Protein AF-A0A8J5I2C9-F1 (afdb_monomer_lite)

InterPro domains:
  IPR002937 Amine oxidase [PF01593] (29-92)
  IPR036188 FAD/NAD(P)-binding domain superfamily [G3DSA:3.50.50.60] (2-131)
  IPR036188 FAD/NAD(P)-binding domain superfamily [SSF51905] (20-113)
  IPR050281 Flavin monoamine oxidase and related enzymes [PTHR10742] (21-97)

Foldseek 3Di:
DDDDDDDDPDDDDDPPPDQAEEEFEAQAPVSVVVLVVVLVVQVVVVVVVVVPDDDDDDDRRHHYHYDHPDPDHHHQFDWDCVVVHTDTPGDPDDWDADPVGHTDDVVVVVVCVVPDDPDDDDPDPPPDDDDDPDDDDDDDDDDDDD

Radius of gyration: 29.24 Å; chains: 1; bounding box: 63×78×99 Å

Sequence (146 aa):
MKSTNTSFYQKTEARQSRSLSAIVIGGGFAGIAAAHALKNAAFQCVKWLGKFVSHGSLFFIPQVVLLESRDRIGGRVHTNYSFGFPVDMGAAYYALFDGDGHQVPQDLVEKVGKVEFEGLGELRSKDEEDEGLGELRSKDEEDEGI

Structure (mmCIF, N/CA/C/O backbone):
data_AF-A0A8J5I2C9-F1
#
_entry.id   AF-A0A8J5I2C9-F1
#
loop_
_atom_site.group_PDB
_atom_site.id
_atom_site.type_symbol
_atom_site.label_atom_id
_atom_site.label_alt_id
_atom_site.label_comp_id
_atom_site.label_asym_id
_atom_site.label_entity_id
_atom_site.label_seq_id
_atom_site.pdbx_PDB_ins_code
_atom_site.Cartn_x
_atom_site.Cartn_y
_atom_site.Cartn_z
_atom_site.occupancy
_atom_site.B_iso_or_equiv
_atom_site.auth_seq_id
_atom_site.auth_comp_id
_atom_site.auth_asym_id
_atom_site.auth_atom_id
_atom_site.pdbx_PDB_model_num
ATOM 1 N N . MET A 1 1 ? -11.900 46.654 44.404 1.00 38.41 1 MET A N 1
ATOM 2 C CA . MET A 1 1 ? -12.025 45.975 43.096 1.00 38.41 1 MET A CA 1
ATOM 3 C C . MET A 1 1 ? -11.205 44.695 43.138 1.00 38.41 1 MET A C 1
ATOM 5 O O . MET A 1 1 ? -9.993 44.776 43.260 1.00 38.41 1 MET A O 1
ATOM 9 N N . LYS A 1 2 ? -11.855 43.526 43.138 1.00 37.31 2 LYS A N 1
ATOM 10 C CA . LYS A 1 2 ? -11.198 42.222 42.972 1.00 37.31 2 LYS A CA 1
ATOM 11 C C . LYS A 1 2 ? -11.651 41.695 41.610 1.00 37.31 2 LYS A C 1
ATOM 13 O O . LYS A 1 2 ? -12.844 41.489 41.422 1.00 37.31 2 LYS A O 1
ATOM 18 N N . SER A 1 3 ? -10.720 41.620 40.662 1.00 36.97 3 SER A N 1
ATOM 19 C CA . SER A 1 3 ? -10.973 41.155 39.295 1.00 36.97 3 SER A CA 1
ATOM 20 C C . SER A 1 3 ? -11.209 39.645 39.290 1.00 36.97 3 SER A C 1
ATOM 22 O O . SER A 1 3 ? -10.509 38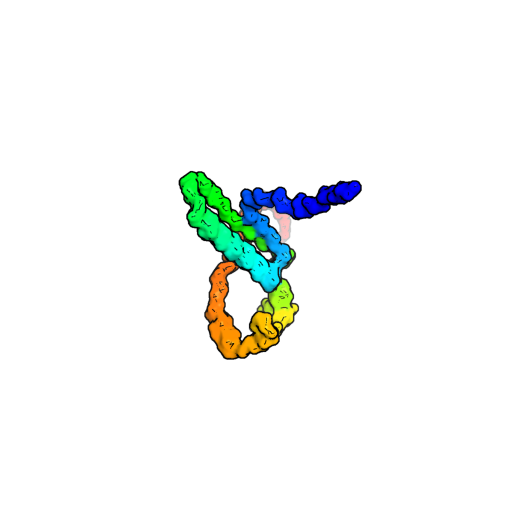.897 39.973 1.00 36.97 3 SER A O 1
ATOM 24 N N . THR A 1 4 ? -12.237 39.230 38.561 1.00 42.31 4 THR A N 1
ATOM 25 C CA . THR A 1 4 ? -12.756 37.870 38.461 1.00 42.31 4 THR A CA 1
ATOM 26 C C . THR A 1 4 ? -11.932 36.981 37.535 1.00 42.31 4 THR A C 1
ATOM 28 O O . THR A 1 4 ? -11.476 37.371 36.466 1.00 42.31 4 THR A O 1
ATOM 31 N N . ASN A 1 5 ? -11.825 35.743 37.995 1.00 40.81 5 ASN A N 1
ATOM 32 C CA . ASN A 1 5 ? -11.309 34.534 37.381 1.00 40.81 5 ASN A CA 1
ATOM 33 C C . ASN A 1 5 ? -12.210 34.059 36.224 1.00 40.81 5 ASN A C 1
ATOM 35 O O . ASN A 1 5 ? -13.419 33.987 36.438 1.00 40.81 5 ASN A O 1
ATOM 39 N N . THR A 1 6 ? -11.671 33.663 35.062 1.00 38.69 6 THR A N 1
ATOM 40 C CA . THR A 1 6 ? -12.311 32.641 34.200 1.00 38.69 6 THR A CA 1
ATOM 41 C C . THR A 1 6 ? -11.296 31.984 33.251 1.00 38.69 6 THR A C 1
ATOM 43 O O . THR A 1 6 ? -11.127 32.383 32.103 1.00 38.69 6 THR A O 1
ATOM 46 N N . SER A 1 7 ? -10.619 30.943 33.738 1.00 46.03 7 SER A N 1
ATOM 47 C CA . SER A 1 7 ? -10.017 29.899 32.902 1.00 46.03 7 SER A CA 1
ATOM 48 C C . SER A 1 7 ? -11.049 28.791 32.717 1.00 46.03 7 SER A C 1
ATOM 50 O O . SER A 1 7 ? -11.379 28.133 33.696 1.00 46.03 7 SER A O 1
ATOM 52 N N . PHE A 1 8 ? -11.555 28.586 31.497 1.00 37.38 8 PHE A N 1
ATOM 53 C CA . PHE A 1 8 ? -12.286 27.369 31.119 1.00 37.38 8 PHE A CA 1
ATOM 54 C C . PHE A 1 8 ? -12.134 27.092 29.614 1.00 37.38 8 PHE A C 1
ATOM 56 O O . PHE A 1 8 ? -13.041 27.330 28.824 1.00 37.38 8 PHE A O 1
ATOM 63 N N . TYR A 1 9 ? -10.988 26.537 29.215 1.00 34.03 9 TYR A N 1
ATOM 64 C CA . TYR A 1 9 ? -10.929 25.647 28.052 1.00 34.03 9 TYR A CA 1
ATOM 65 C C . TYR A 1 9 ? -11.075 24.211 28.568 1.00 34.03 9 TYR A C 1
ATOM 67 O O . TYR A 1 9 ? -10.092 23.524 28.829 1.00 34.03 9 TYR A O 1
ATOM 75 N N . GLN A 1 10 ? -12.318 23.765 28.758 1.00 53.25 10 GLN A N 1
ATOM 76 C CA . GLN A 1 10 ? -12.638 22.341 28.847 1.00 53.25 10 GLN A CA 1
ATOM 77 C C . GLN A 1 10 ? -13.530 21.959 27.670 1.00 53.25 10 GLN A C 1
ATOM 79 O O . GLN A 1 10 ? -14.736 22.186 27.667 1.00 53.25 10 GLN A O 1
ATOM 84 N N . LYS A 1 11 ? -12.901 21.393 26.642 1.00 38.84 11 LYS A N 1
ATOM 85 C CA . LYS A 1 11 ? -13.536 20.677 25.533 1.00 38.84 11 LYS A CA 1
ATOM 86 C C . LYS A 1 11 ? -12.423 19.784 24.974 1.00 38.84 11 LYS A C 1
ATOM 88 O O . LYS A 1 11 ? -11.437 20.309 24.486 1.00 38.84 11 LYS A O 1
ATOM 93 N N . THR A 1 12 ? -12.414 18.469 25.152 1.00 43.25 12 THR A N 1
ATOM 94 C CA . THR A 1 12 ? -13.504 17.501 25.007 1.00 43.25 12 THR A CA 1
ATOM 95 C C . THR A 1 12 ? -13.268 16.269 25.887 1.00 43.25 12 THR A C 1
ATOM 97 O O . THR A 1 12 ? -12.322 15.519 25.650 1.00 43.25 12 THR A O 1
ATOM 100 N N . GLU A 1 13 ? -14.183 15.986 26.814 1.00 54.38 13 GLU A N 1
ATOM 101 C CA . GLU A 1 13 ? -14.463 14.604 27.198 1.00 54.38 13 GLU A CA 1
ATOM 102 C C . GLU A 1 13 ? -15.481 14.021 26.214 1.00 54.38 13 GLU A C 1
ATOM 104 O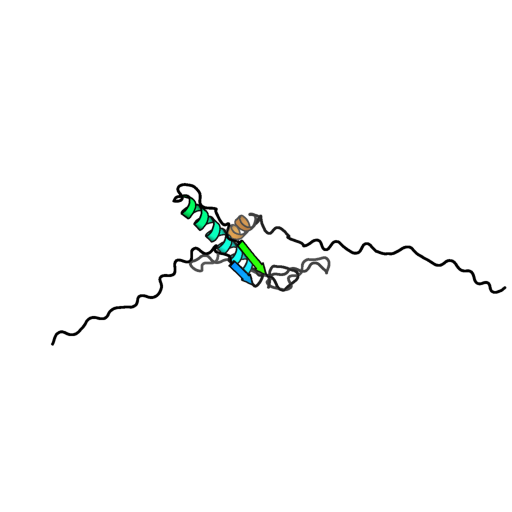 O . GLU A 1 13 ? -16.639 14.429 26.171 1.00 54.38 13 GLU A O 1
ATOM 109 N N . ALA A 1 14 ? -15.041 13.057 25.413 1.00 43.88 14 ALA A N 1
ATOM 110 C CA . ALA A 1 14 ? -15.905 12.015 24.877 1.00 43.88 14 ALA A CA 1
ATOM 111 C C . ALA A 1 14 ? -15.047 10.766 24.679 1.00 43.88 14 ALA A C 1
ATOM 113 O O . ALA A 1 14 ? -14.541 10.473 23.598 1.00 43.88 14 ALA A O 1
ATOM 114 N N . ARG A 1 15 ? -14.875 10.032 25.777 1.00 47.16 15 ARG A N 1
ATOM 115 C CA . ARG A 1 15 ? -14.387 8.656 25.807 1.00 47.16 15 ARG A CA 1
ATOM 116 C C . ARG A 1 15 ? -15.417 7.776 25.092 1.00 47.16 15 ARG A C 1
ATOM 118 O O . ARG A 1 15 ? -16.260 7.154 25.725 1.00 47.16 15 ARG A O 1
ATOM 125 N N . GLN A 1 16 ? -15.398 7.763 23.762 1.00 44.38 16 GLN A N 1
ATOM 126 C CA . GLN A 1 16 ? -16.159 6.800 22.974 1.00 44.38 16 GLN A CA 1
ATOM 127 C C . GLN A 1 16 ? -15.294 5.568 22.752 1.00 44.38 16 GLN A C 1
ATOM 129 O O . GLN A 1 16 ? -14.622 5.428 21.737 1.00 44.38 16 GLN A O 1
ATOM 134 N N . SER A 1 17 ? -15.371 4.630 23.692 1.00 46.00 17 SER A N 1
ATOM 135 C CA . SER A 1 17 ? -15.082 3.218 23.438 1.00 46.00 17 SER A CA 1
ATOM 136 C C . SER A 1 17 ? -16.182 2.620 22.549 1.00 46.00 17 SER A C 1
ATOM 138 O O . SER A 1 17 ? -16.863 1.670 22.924 1.00 46.00 17 SER A O 1
ATOM 140 N N . ARG A 1 18 ? -16.420 3.235 21.388 1.00 49.88 18 ARG A N 1
ATOM 141 C CA . ARG A 1 18 ? -17.107 2.576 20.284 1.00 49.88 18 ARG A CA 1
ATOM 142 C C . ARG A 1 18 ? -16.053 1.691 19.646 1.00 49.88 18 ARG A C 1
ATOM 144 O O . ARG A 1 18 ? -14.936 2.150 19.434 1.00 49.88 18 ARG A O 1
ATOM 151 N N . SER A 1 19 ? -16.391 0.430 19.422 1.00 57.69 19 SER A N 1
ATOM 152 C CA . SER A 1 19 ? -15.637 -0.508 18.593 1.00 57.69 19 SER A CA 1
ATOM 153 C C . SER A 1 19 ? -14.914 0.221 17.454 1.00 57.69 19 SER A C 1
ATOM 155 O O . SER A 1 19 ? -15.567 0.644 16.498 1.00 57.69 19 SER A O 1
ATOM 157 N N . LEU A 1 20 ? -13.597 0.437 17.581 1.00 66.62 20 LEU A N 1
ATOM 158 C CA . LEU A 1 20 ? -12.837 1.181 16.577 1.00 66.62 20 LEU A CA 1
ATOM 159 C C . LEU A 1 20 ? -12.865 0.370 15.284 1.00 66.62 20 LEU A C 1
ATOM 161 O O . LEU A 1 20 ? -12.222 -0.667 15.183 1.00 66.62 20 LEU A O 1
ATOM 165 N N . SER A 1 21 ? -13.648 0.827 14.317 1.00 80.69 21 SER A N 1
ATOM 166 C CA . SER A 1 21 ? -13.674 0.269 12.970 1.00 80.69 21 SER A CA 1
ATOM 167 C C . SER A 1 21 ? -13.204 1.359 12.026 1.00 80.69 21 SER A C 1
ATOM 169 O O . SER A 1 21 ? -13.606 2.515 12.171 1.00 80.69 21 SER A O 1
ATOM 171 N N . ALA A 1 22 ? -12.319 1.009 11.102 1.00 90.44 22 ALA A N 1
ATOM 172 C CA . ALA A 1 22 ? -11.716 1.959 10.183 1.00 90.44 22 ALA A CA 1
ATOM 173 C C . ALA A 1 22 ? -11.918 1.511 8.737 1.00 90.44 22 ALA A C 1
ATOM 175 O O . ALA A 1 22 ? -11.878 0.321 8.427 1.00 90.44 22 ALA A O 1
ATOM 176 N N . ILE A 1 23 ? -12.106 2.487 7.853 1.00 94.25 23 ILE A N 1
ATOM 177 C CA . ILE A 1 23 ? -12.126 2.280 6.407 1.00 94.25 23 ILE A CA 1
ATOM 178 C C . ILE A 1 23 ? -10.942 3.044 5.826 1.00 94.25 23 ILE A C 1
ATOM 180 O O . ILE A 1 23 ? -10.729 4.211 6.156 1.00 94.25 23 ILE A O 1
ATOM 184 N N . VAL A 1 24 ? -10.177 2.384 4.965 1.00 95.75 24 VAL A N 1
ATOM 185 C CA . VAL A 1 24 ? -9.077 2.977 4.208 1.00 95.75 24 VAL A CA 1
ATOM 186 C C . VAL A 1 24 ? -9.471 3.006 2.737 1.00 95.75 24 VAL A C 1
ATOM 188 O O . VAL A 1 24 ? -9.897 1.993 2.192 1.00 95.75 24 VAL A O 1
ATOM 191 N N . ILE A 1 25 ? -9.333 4.164 2.092 1.00 96.88 25 ILE A N 1
ATOM 192 C CA . ILE A 1 25 ? -9.661 4.353 0.674 1.00 96.88 25 ILE A CA 1
ATOM 193 C C . ILE A 1 25 ? -8.355 4.488 -0.118 1.00 96.88 25 ILE A C 1
ATOM 195 O O . ILE A 1 25 ? -7.547 5.376 0.153 1.00 96.88 25 ILE A O 1
ATOM 199 N N . GLY A 1 26 ? -8.176 3.612 -1.104 1.00 96.12 26 GLY A N 1
ATOM 200 C CA . GLY A 1 26 ? -7.004 3.483 -1.965 1.00 96.12 26 GLY A CA 1
ATOM 201 C C . GLY A 1 26 ? -6.056 2.367 -1.515 1.00 96.12 26 GLY A C 1
ATOM 202 O O . GLY A 1 26 ? -5.355 2.502 -0.521 1.00 96.12 26 GLY A O 1
ATOM 203 N N . GLY A 1 27 ? -5.946 1.297 -2.299 1.00 95.88 27 GLY A N 1
ATOM 204 C CA . GLY A 1 27 ? -5.037 0.157 -2.128 1.00 95.88 27 GLY A CA 1
ATOM 205 C C . GLY A 1 27 ? -3.628 0.379 -2.685 1.00 95.88 27 GLY A C 1
ATOM 206 O O . GLY A 1 27 ? -2.991 -0.559 -3.162 1.00 95.88 27 GLY A O 1
ATOM 207 N N . GLY A 1 28 ? -3.134 1.619 -2.660 1.00 95.94 28 GLY A N 1
ATOM 208 C CA . GLY A 1 28 ? -1.728 1.925 -2.942 1.00 95.94 28 GLY A CA 1
ATOM 209 C C . GLY A 1 28 ? -0.819 1.664 -1.737 1.00 95.94 28 GLY A C 1
ATOM 210 O O . GLY A 1 28 ? -1.297 1.347 -0.649 1.00 95.94 28 GLY A O 1
ATOM 211 N N . PHE A 1 29 ? 0.491 1.883 -1.900 1.00 94.06 29 PHE A N 1
ATOM 212 C CA . PHE A 1 29 ? 1.489 1.699 -0.830 1.00 94.06 29 PHE A CA 1
ATOM 213 C C . PHE A 1 29 ? 1.096 2.395 0.488 1.00 94.06 29 PHE A C 1
ATOM 215 O O . PHE A 1 29 ? 1.129 1.783 1.552 1.00 94.06 29 PHE A O 1
ATOM 222 N N . ALA A 1 30 ? 0.637 3.651 0.412 1.00 95.06 30 ALA A N 1
ATOM 223 C CA . ALA A 1 30 ? 0.210 4.416 1.583 1.00 95.06 30 ALA A CA 1
ATOM 224 C C . ALA A 1 30 ? -1.039 3.834 2.266 1.00 95.06 30 ALA A C 1
ATOM 226 O O . ALA A 1 30 ? -1.091 3.771 3.490 1.00 95.06 30 ALA A O 1
ATOM 227 N N . GLY A 1 31 ? -2.039 3.398 1.496 1.00 95.75 31 GLY A N 1
ATOM 228 C CA . GLY A 1 31 ? -3.272 2.857 2.065 1.00 95.75 31 GLY A CA 1
ATOM 229 C C . GLY A 1 31 ? -3.075 1.476 2.677 1.00 95.75 31 GLY A C 1
ATOM 230 O O . GLY A 1 31 ? -3.549 1.228 3.781 1.00 95.75 31 GLY A O 1
ATOM 231 N N . ILE A 1 32 ? -2.290 0.607 2.037 1.00 95.25 32 ILE A N 1
ATOM 232 C CA . ILE A 1 32 ? -1.901 -0.683 2.622 1.00 95.25 32 ILE A CA 1
ATOM 233 C C . ILE A 1 32 ? -1.116 -0.459 3.924 1.00 95.25 32 ILE A C 1
ATOM 235 O O . ILE A 1 32 ? -1.437 -1.069 4.944 1.00 95.25 32 ILE A O 1
ATOM 239 N N . ALA A 1 33 ? -0.149 0.466 3.930 1.00 93.75 33 ALA A N 1
ATOM 240 C CA . ALA A 1 33 ? 0.606 0.811 5.133 1.00 93.75 33 ALA A CA 1
ATOM 241 C C . ALA A 1 33 ? -0.297 1.363 6.250 1.00 93.75 33 ALA A C 1
ATOM 243 O O . ALA A 1 33 ? -0.162 0.964 7.408 1.00 93.75 33 ALA A O 1
ATOM 244 N N . ALA A 1 34 ? -1.252 2.232 5.911 1.00 94.75 34 ALA A N 1
ATOM 245 C CA . ALA A 1 34 ? -2.221 2.766 6.863 1.00 94.75 34 ALA A CA 1
ATOM 246 C C . ALA A 1 34 ? -3.130 1.666 7.429 1.00 94.75 34 ALA A C 1
ATOM 248 O O . ALA A 1 34 ? -3.306 1.585 8.643 1.00 94.75 34 ALA A O 1
ATOM 249 N N . ALA A 1 35 ? -3.662 0.783 6.579 1.00 93.12 35 ALA A N 1
ATOM 250 C CA . ALA A 1 35 ? -4.492 -0.340 7.005 1.00 93.12 35 ALA A CA 1
ATOM 251 C C . ALA A 1 35 ? -3.722 -1.281 7.945 1.00 93.12 35 ALA A C 1
ATOM 253 O O . ALA A 1 35 ? -4.245 -1.690 8.984 1.00 93.12 35 ALA A O 1
ATOM 254 N N . HIS A 1 36 ? -2.457 -1.560 7.628 1.00 91.69 36 HIS A N 1
ATOM 255 C CA . HIS A 1 36 ? -1.572 -2.360 8.467 1.00 91.69 36 HIS A CA 1
ATOM 256 C C . HIS A 1 36 ? -1.294 -1.690 9.822 1.00 91.69 36 HIS A C 1
ATOM 258 O O . HIS A 1 36 ? -1.432 -2.326 10.869 1.00 91.69 36 HIS A O 1
ATOM 264 N N . ALA A 1 37 ? -0.971 -0.394 9.829 1.00 90.44 37 ALA A N 1
ATOM 265 C CA . ALA A 1 37 ? -0.745 0.364 11.057 1.00 90.44 37 ALA A CA 1
ATOM 266 C C . ALA A 1 37 ? -1.996 0.392 11.948 1.00 90.44 37 ALA A C 1
ATOM 268 O O . ALA A 1 37 ? -1.897 0.163 13.154 1.00 90.44 37 ALA A O 1
ATOM 269 N N . LEU A 1 38 ? -3.174 0.603 11.354 1.00 89.38 38 LEU A N 1
ATOM 270 C CA . LEU A 1 38 ? -4.452 0.583 12.062 1.00 89.38 38 LEU A CA 1
ATOM 271 C C . LEU A 1 38 ? -4.730 -0.789 12.673 1.00 89.38 38 LEU A C 1
ATOM 273 O O . LEU A 1 38 ? -5.062 -0.856 13.852 1.00 89.38 38 LEU A O 1
ATOM 277 N N . LYS A 1 39 ? -4.528 -1.873 11.914 1.00 86.00 39 LYS A N 1
ATOM 278 C CA . LYS A 1 39 ? -4.699 -3.254 12.387 1.00 86.00 39 LYS A CA 1
ATOM 279 C C . LYS A 1 39 ? -3.763 -3.575 13.560 1.00 86.00 39 LYS A C 1
ATOM 281 O O . LYS A 1 39 ? -4.203 -4.120 14.571 1.00 86.00 39 LYS A O 1
ATOM 286 N N . ASN A 1 40 ? -2.496 -3.174 13.477 1.00 87.06 40 ASN A N 1
ATOM 287 C CA . ASN A 1 40 ? -1.518 -3.399 14.546 1.00 87.06 40 ASN A CA 1
ATOM 288 C C . ASN A 1 40 ? -1.807 -2.562 15.797 1.00 87.06 40 ASN A C 1
ATOM 290 O O . ASN A 1 40 ? -1.737 -3.079 16.913 1.00 87.06 40 ASN A O 1
ATOM 294 N N . ALA A 1 41 ? -2.170 -1.288 15.631 1.00 83.06 41 ALA A N 1
ATOM 295 C CA . ALA A 1 41 ? -2.570 -0.425 16.741 1.00 83.06 41 ALA A CA 1
ATOM 296 C C . ALA A 1 41 ? -3.803 -0.990 17.458 1.00 83.06 41 ALA A C 1
ATOM 298 O O . ALA A 1 41 ? -3.832 -1.071 18.686 1.00 83.06 41 ALA A O 1
ATOM 299 N N . ALA A 1 42 ? -4.774 -1.471 16.682 1.00 76.06 42 ALA A N 1
ATOM 300 C CA . ALA A 1 42 ? -5.936 -2.191 17.172 1.00 76.06 42 ALA A CA 1
ATOM 301 C C . ALA A 1 42 ? -5.546 -3.378 18.070 1.00 76.06 42 ALA A C 1
ATOM 303 O O . ALA A 1 42 ? -5.991 -3.439 19.218 1.00 76.06 42 ALA A O 1
ATOM 304 N N . PHE A 1 43 ? -4.678 -4.281 17.594 1.00 74.88 43 PHE A N 1
ATOM 305 C CA . PHE A 1 43 ? -4.195 -5.428 18.375 1.00 74.88 43 PHE A CA 1
ATOM 306 C C . PHE A 1 43 ? -3.454 -5.022 19.653 1.00 74.88 43 PHE A C 1
ATOM 308 O O . PHE A 1 43 ? -3.608 -5.661 20.696 1.00 74.88 43 PHE A O 1
ATOM 315 N N . GLN A 1 44 ? -2.683 -3.938 19.613 1.00 72.62 44 GLN A N 1
ATOM 316 C CA . GLN A 1 44 ? -1.998 -3.434 20.801 1.00 72.62 44 GLN A CA 1
ATOM 317 C C . GLN A 1 44 ? -2.983 -2.881 21.835 1.00 72.62 44 GLN A C 1
ATOM 319 O O . GLN A 1 44 ? -2.821 -3.153 23.025 1.00 72.62 44 GLN A O 1
ATOM 324 N N . CYS A 1 45 ? -4.042 -2.187 21.409 1.00 65.38 45 CYS A N 1
ATOM 325 C CA . CYS A 1 45 ? -5.116 -1.754 22.304 1.00 65.38 45 CYS A CA 1
ATOM 326 C C . CYS A 1 45 ? -5.828 -2.946 22.954 1.00 65.38 45 CYS A C 1
ATOM 328 O O . CYS A 1 45 ? -6.054 -2.922 24.162 1.00 65.38 45 CYS A O 1
ATOM 330 N N . VAL A 1 46 ? -6.118 -4.007 22.188 1.00 65.38 46 VAL A N 1
ATOM 331 C CA . VAL A 1 46 ? -6.670 -5.272 22.713 1.00 65.38 46 VAL A CA 1
ATOM 332 C C . VAL A 1 46 ? -5.786 -5.837 23.820 1.00 65.38 46 VAL A C 1
ATOM 334 O O . VAL A 1 46 ? -6.257 -6.111 24.923 1.00 65.38 46 VAL A O 1
ATOM 337 N N . LYS A 1 47 ? -4.485 -5.965 23.542 1.00 65.44 47 LYS A N 1
ATOM 338 C CA . LYS A 1 47 ? -3.496 -6.498 24.482 1.00 65.44 47 LYS A CA 1
ATOM 339 C C . LYS A 1 47 ? -3.372 -5.636 25.739 1.00 65.44 47 LYS A C 1
ATOM 341 O O . LYS A 1 47 ? -3.237 -6.166 26.840 1.00 65.44 47 LYS A O 1
ATOM 346 N N . TRP A 1 48 ? -3.422 -4.316 25.582 1.00 64.25 48 TRP A N 1
ATOM 347 C CA . TRP A 1 48 ? -3.339 -3.371 26.693 1.00 64.25 48 TRP A CA 1
ATOM 348 C C . TRP A 1 48 ? -4.596 -3.414 27.575 1.00 64.25 48 TRP A C 1
ATOM 350 O O . TRP A 1 48 ? -4.489 -3.454 28.798 1.00 64.25 48 TRP A O 1
ATOM 360 N N . LEU A 1 49 ? -5.783 -3.501 26.965 1.00 63.31 49 LEU A N 1
ATOM 361 C CA . LEU A 1 49 ? -7.069 -3.598 27.665 1.00 63.31 49 LEU A CA 1
ATOM 362 C C . LEU A 1 49 ? -7.276 -4.961 28.341 1.00 63.31 49 LEU A C 1
ATOM 364 O O . LEU A 1 49 ? -7.809 -5.015 29.447 1.00 63.31 49 LEU A O 1
ATOM 368 N N . GLY A 1 50 ? -6.798 -6.053 27.740 1.00 58.09 50 GLY A N 1
ATOM 369 C CA . GLY A 1 50 ? -6.869 -7.403 28.313 1.00 58.09 50 GLY A CA 1
ATOM 370 C C . GLY A 1 50 ? -6.114 -7.565 29.638 1.00 58.09 50 GLY A C 1
ATOM 371 O O . GLY A 1 50 ? -6.393 -8.491 30.393 1.00 58.09 50 GLY A O 1
ATOM 372 N N . LYS A 1 51 ? -5.209 -6.636 29.977 1.00 56.19 51 LYS A N 1
ATOM 373 C CA . LYS A 1 51 ? -4.515 -6.615 31.273 1.00 56.19 51 LYS A CA 1
ATOM 374 C C . LYS A 1 51 ? -5.382 -6.068 32.422 1.00 56.19 51 LYS A C 1
ATOM 376 O O . LYS A 1 51 ? -4.952 -6.133 33.568 1.00 56.19 51 LYS A O 1
ATOM 381 N N . PHE A 1 52 ? -6.575 -5.532 32.135 1.00 53.44 52 PHE A N 1
ATOM 382 C CA . PHE A 1 52 ? -7.422 -4.831 33.112 1.00 53.44 52 PHE A CA 1
ATOM 383 C C . PHE A 1 52 ? -8.868 -5.353 33.218 1.00 53.44 52 PHE A C 1
ATOM 385 O O . PHE A 1 52 ? -9.655 -4.808 33.990 1.00 53.44 52 PHE A O 1
ATOM 392 N N . VAL A 1 53 ? -9.252 -6.399 32.477 1.00 55.97 53 VAL A N 1
ATOM 393 C CA . VAL A 1 53 ? -10.642 -6.889 32.476 1.00 55.97 53 VAL A CA 1
ATOM 394 C C . VAL A 1 53 ? -10.791 -8.091 33.406 1.00 55.97 53 VAL A C 1
ATOM 396 O O . VAL A 1 53 ? -10.528 -9.232 33.038 1.00 55.97 53 VAL A O 1
ATOM 399 N N . SER A 1 54 ? -11.250 -7.812 34.626 1.00 50.06 54 SER A N 1
ATOM 400 C CA . SER A 1 54 ? -11.894 -8.805 35.487 1.00 50.06 54 SER A CA 1
ATOM 401 C C . SER A 1 54 ? -13.245 -9.188 34.870 1.00 50.06 54 SER A C 1
ATOM 403 O O . SER A 1 54 ? -14.101 -8.330 34.679 1.00 50.06 54 SER A O 1
ATOM 405 N N . HIS A 1 55 ? -13.377 -10.467 34.516 1.00 45.81 55 HIS A N 1
ATOM 406 C CA . HIS A 1 55 ? -14.602 -11.225 34.227 1.00 45.81 55 HIS A CA 1
ATOM 407 C C . HIS A 1 55 ? -15.683 -10.562 33.340 1.00 45.81 55 HIS A C 1
ATOM 409 O O . HIS A 1 55 ? -16.556 -9.843 33.815 1.00 45.81 55 HIS A O 1
ATOM 415 N N . GLY A 1 56 ? -15.724 -10.958 32.059 1.00 55.22 56 GLY A N 1
ATOM 416 C CA . GLY A 1 56 ? -16.999 -11.108 31.336 1.00 55.22 56 GLY A CA 1
ATOM 417 C C . GLY A 1 56 ? -17.339 -10.122 30.213 1.00 55.22 56 GLY A C 1
ATOM 418 O O . GLY A 1 56 ? -18.405 -10.264 29.620 1.00 55.22 56 GLY A O 1
ATOM 419 N N . SER A 1 57 ? -16.481 -9.162 29.860 1.00 60.41 57 SER A N 1
ATOM 420 C CA . SER A 1 57 ? -16.776 -8.249 28.739 1.00 60.41 57 SER A CA 1
ATOM 421 C C . SER A 1 57 ? -16.394 -8.848 27.382 1.00 60.41 57 SER A C 1
ATOM 423 O O . SER A 1 57 ? -15.233 -9.174 27.140 1.00 60.41 57 SER A O 1
ATOM 425 N N . LEU A 1 58 ? -17.386 -8.959 26.492 1.00 57.00 58 LEU A N 1
ATOM 426 C CA . LEU A 1 58 ? -17.247 -9.426 25.111 1.00 57.00 58 LEU A CA 1
ATOM 427 C C . LEU A 1 58 ? -16.229 -8.564 24.348 1.00 57.00 58 LEU A C 1
ATOM 429 O O . LEU A 1 58 ? -16.393 -7.350 24.210 1.00 57.00 58 LEU A O 1
ATOM 433 N N . PHE A 1 59 ? -15.170 -9.203 23.857 1.00 62.22 59 PHE A N 1
ATOM 434 C CA . PHE A 1 59 ? -14.082 -8.536 23.160 1.00 62.22 59 PHE A CA 1
ATOM 435 C C . PHE A 1 59 ? -14.465 -8.282 21.691 1.00 62.22 59 PHE A C 1
ATOM 437 O O . PHE A 1 59 ? -14.483 -9.210 20.886 1.00 62.22 59 PHE A O 1
ATOM 444 N N . PHE A 1 60 ? -14.788 -7.037 21.324 1.00 65.25 60 PHE A N 1
ATOM 445 C CA . PHE A 1 60 ? -15.024 -6.680 19.921 1.00 65.25 60 PHE A CA 1
ATOM 446 C C . PHE A 1 60 ? -13.686 -6.525 19.188 1.00 65.25 60 PHE A C 1
ATOM 448 O O . PHE A 1 60 ? -12.876 -5.667 19.548 1.00 65.25 60 PHE A O 1
ATOM 455 N N . ILE A 1 61 ? -13.460 -7.336 18.151 1.00 69.50 61 ILE A N 1
ATOM 456 C CA . ILE A 1 61 ? -12.261 -7.238 17.314 1.00 69.50 61 ILE A CA 1
ATOM 457 C C . ILE A 1 61 ? -12.439 -6.066 16.335 1.00 69.50 61 ILE A C 1
ATOM 459 O O . ILE A 1 61 ? -13.371 -6.093 15.528 1.00 69.50 61 ILE A O 1
ATOM 463 N N . PRO A 1 62 ? -11.571 -5.042 16.383 1.00 74.62 62 PRO A N 1
ATOM 464 C CA . PRO A 1 62 ? -11.624 -3.908 15.464 1.00 74.62 62 PRO A CA 1
ATOM 465 C C . PRO A 1 62 ? -11.441 -4.364 14.009 1.00 74.62 62 PRO A C 1
ATOM 467 O O . PRO A 1 62 ? -10.508 -5.103 13.690 1.00 74.62 62 PRO A O 1
ATOM 470 N N . GLN A 1 63 ? -12.340 -3.916 13.132 1.00 84.31 63 GLN A N 1
ATOM 471 C CA . GLN A 1 63 ? -12.326 -4.232 11.703 1.00 84.31 63 GLN A CA 1
ATOM 472 C C . GLN A 1 63 ? -11.652 -3.107 10.915 1.00 84.31 63 GLN A C 1
ATOM 474 O O . GLN A 1 63 ? -11.896 -1.925 11.170 1.00 84.31 63 GLN A O 1
ATOM 479 N N . VAL A 1 64 ? -10.828 -3.480 9.936 1.00 90.94 64 VAL A N 1
ATOM 480 C CA . VAL A 1 64 ? -10.226 -2.548 8.976 1.00 90.94 64 VAL A CA 1
ATOM 481 C C . VAL A 1 64 ? -10.597 -3.008 7.575 1.00 90.94 64 VAL A C 1
ATOM 483 O O . VAL A 1 64 ? -10.210 -4.099 7.166 1.00 90.94 64 VAL A O 1
ATOM 486 N N . VAL A 1 65 ? -11.343 -2.176 6.851 1.00 93.75 65 VAL A N 1
ATOM 487 C CA . VAL A 1 65 ? -11.741 -2.441 5.462 1.00 93.75 65 VAL A CA 1
ATOM 488 C C . VAL A 1 65 ? -10.927 -1.542 4.536 1.00 93.75 65 VAL A C 1
ATOM 490 O O . VAL A 1 65 ? -10.903 -0.328 4.726 1.00 93.75 65 VAL A O 1
ATOM 493 N N . LEU A 1 66 ? -10.260 -2.128 3.541 1.00 94.88 66 LEU A N 1
ATOM 494 C CA . LEU A 1 66 ? -9.532 -1.407 2.496 1.00 94.88 66 LEU A CA 1
ATOM 495 C C . LEU A 1 66 ? -10.358 -1.429 1.206 1.00 94.88 66 LEU A C 1
ATOM 497 O O . LEU A 1 66 ? -10.707 -2.501 0.722 1.00 94.88 66 LEU A O 1
ATOM 501 N N . LEU A 1 67 ? -10.654 -0.257 0.650 1.00 96.38 67 LEU A N 1
ATOM 502 C CA . LEU A 1 67 ? -11.371 -0.102 -0.615 1.00 96.38 67 LEU A CA 1
ATOM 503 C C . LEU A 1 67 ? -10.403 0.398 -1.691 1.00 96.38 67 LEU A C 1
ATOM 505 O O . LEU A 1 67 ? -9.835 1.475 -1.537 1.00 96.38 67 LEU A O 1
ATOM 509 N N . GLU A 1 68 ? -10.233 -0.342 -2.786 1.00 96.25 68 GLU A N 1
ATOM 510 C CA . GLU A 1 68 ? -9.484 0.093 -3.974 1.00 96.25 68 GLU A CA 1
ATOM 511 C C . GLU A 1 68 ? -10.439 0.218 -5.158 1.00 96.25 68 GLU A C 1
ATOM 513 O O . GLU A 1 68 ? -11.317 -0.617 -5.349 1.00 96.25 68 GLU A O 1
ATOM 518 N N . SER A 1 69 ? -10.293 1.291 -5.935 1.00 97.06 69 SER A N 1
ATOM 519 C CA . SER A 1 69 ? -11.197 1.573 -7.055 1.00 97.06 69 SER A CA 1
ATOM 520 C C . SER A 1 69 ? -10.879 0.773 -8.315 1.00 97.06 69 SER A C 1
ATOM 522 O O . SER A 1 69 ? -11.673 0.771 -9.253 1.00 97.06 69 SER A O 1
ATOM 524 N N . ARG A 1 70 ? -9.701 0.149 -8.366 1.00 94.56 70 ARG A N 1
ATOM 525 C CA . ARG A 1 70 ? -9.230 -0.654 -9.490 1.00 94.56 70 ARG A CA 1
ATOM 526 C C . ARG A 1 70 ? -9.317 -2.137 -9.161 1.00 94.56 70 ARG A C 1
ATOM 528 O O . ARG A 1 70 ? -9.354 -2.541 -8.006 1.00 94.56 70 ARG A O 1
ATOM 535 N N . ASP A 1 71 ? -9.233 -2.937 -10.206 1.00 94.69 71 ASP A N 1
ATOM 536 C CA . ASP A 1 71 ? -9.114 -4.396 -10.186 1.00 94.69 71 ASP A CA 1
ATOM 537 C C . ASP A 1 71 ? -7.746 -4.912 -9.698 1.00 94.69 71 ASP A C 1
ATOM 539 O O . ASP A 1 71 ? -7.439 -6.095 -9.815 1.00 94.69 71 ASP A O 1
ATOM 543 N N . ARG A 1 72 ? -6.896 -4.033 -9.161 1.00 93.25 72 ARG A N 1
ATOM 544 C CA . ARG A 1 72 ? -5.566 -4.374 -8.654 1.00 93.25 72 ARG A CA 1
ATOM 545 C C . ARG A 1 72 ? -5.145 -3.422 -7.542 1.00 93.25 72 ARG A C 1
ATOM 547 O O . ARG A 1 72 ? -5.512 -2.249 -7.538 1.00 93.25 72 ARG A O 1
ATOM 554 N N . ILE A 1 73 ? -4.265 -3.903 -6.676 1.00 94.44 73 ILE A N 1
ATOM 555 C CA . ILE A 1 73 ? -3.582 -3.106 -5.650 1.00 94.44 73 ILE A CA 1
ATOM 556 C C . ILE A 1 73 ? -2.299 -2.444 -6.191 1.00 94.44 73 ILE A C 1
ATOM 558 O O . ILE A 1 73 ? -1.952 -2.569 -7.363 1.00 94.44 73 ILE A O 1
ATOM 562 N N . GLY A 1 74 ? -1.581 -1.715 -5.334 1.00 93.50 74 GLY A N 1
ATOM 563 C CA . GLY A 1 74 ? -0.262 -1.134 -5.625 1.00 93.50 74 GLY A CA 1
ATOM 564 C C . GLY A 1 74 ? -0.305 0.338 -6.045 1.00 93.50 74 GLY A C 1
ATOM 565 O O . GLY A 1 74 ? 0.657 1.084 -5.841 1.00 93.50 74 GLY A O 1
ATOM 566 N N . GLY A 1 75 ? -1.452 0.822 -6.528 1.00 94.62 75 GLY A N 1
ATOM 567 C CA . GLY A 1 75 ? -1.647 2.223 -6.898 1.00 94.62 75 GLY A CA 1
ATOM 568 C C . GLY A 1 75 ? -0.731 2.643 -8.051 1.00 94.62 75 GLY A C 1
ATOM 569 O O . GLY A 1 75 ? -0.975 2.276 -9.199 1.00 94.62 75 GLY A O 1
ATOM 570 N N . ARG A 1 76 ? 0.304 3.443 -7.756 1.00 95.19 76 ARG A N 1
ATOM 571 C CA . ARG A 1 76 ? 1.315 3.860 -8.750 1.00 95.19 76 ARG A CA 1
ATOM 572 C C . ARG A 1 76 ? 2.442 2.843 -8.935 1.00 95.19 76 ARG A C 1
ATOM 574 O O . ARG A 1 76 ? 3.275 3.055 -9.802 1.00 95.19 76 ARG A O 1
ATOM 581 N N . VAL A 1 77 ? 2.495 1.779 -8.141 1.00 94.38 77 VAL A N 1
ATOM 582 C CA . VAL A 1 77 ? 3.409 0.652 -8.362 1.00 94.38 77 VAL A CA 1
ATOM 583 C C . VAL A 1 77 ? 2.637 -0.393 -9.158 1.00 94.38 77 VAL A C 1
ATOM 585 O O . VAL A 1 77 ? 1.629 -0.904 -8.671 1.00 94.38 77 VAL A O 1
ATOM 588 N N . HIS A 1 78 ? 3.045 -0.652 -10.399 1.00 94.31 78 HIS A N 1
ATOM 589 C CA . HIS A 1 78 ? 2.362 -1.606 -11.269 1.00 94.31 78 HIS A CA 1
ATOM 590 C C . HIS A 1 78 ? 3.306 -2.148 -12.343 1.00 94.31 78 HIS A C 1
ATOM 592 O O . HIS A 1 78 ? 3.740 -1.395 -13.213 1.00 94.31 78 HIS A O 1
ATOM 598 N N . THR A 1 79 ? 3.543 -3.457 -12.307 1.00 94.44 79 THR A N 1
ATOM 599 C CA . THR A 1 79 ? 4.271 -4.195 -13.342 1.00 94.44 79 THR A CA 1
ATOM 600 C C . THR A 1 79 ? 3.273 -4.962 -14.208 1.00 94.44 79 THR A C 1
ATOM 602 O O . THR A 1 79 ? 2.416 -5.686 -13.696 1.00 94.44 79 THR A O 1
ATOM 605 N N . ASN A 1 80 ? 3.363 -4.789 -15.522 1.00 94.12 80 ASN A N 1
ATOM 606 C CA . ASN A 1 80 ? 2.552 -5.461 -16.528 1.00 94.12 80 ASN A CA 1
ATOM 607 C C . ASN A 1 80 ? 3.377 -6.565 -17.213 1.00 94.12 80 ASN A C 1
ATOM 609 O O . ASN A 1 80 ? 4.536 -6.345 -17.546 1.00 94.12 80 ASN A O 1
ATOM 613 N N . TYR A 1 81 ? 2.778 -7.739 -17.434 1.00 94.19 81 TYR A N 1
ATOM 614 C CA . TYR A 1 81 ? 3.440 -8.908 -18.037 1.00 94.19 81 TYR A CA 1
ATOM 615 C C . TYR A 1 81 ? 2.876 -9.292 -19.418 1.00 94.19 81 TYR A C 1
ATOM 617 O O . TYR A 1 81 ? 3.282 -10.300 -19.995 1.00 94.19 81 TYR A O 1
ATOM 625 N N . SER A 1 82 ? 1.944 -8.514 -19.978 1.00 93.88 82 SER A N 1
ATOM 626 C CA . SER A 1 82 ? 1.210 -8.860 -21.204 1.00 93.88 82 SER A CA 1
ATOM 627 C C . SER A 1 82 ? 2.093 -8.949 -22.456 1.00 93.88 82 SER A C 1
ATOM 629 O O . SER A 1 82 ? 1.691 -9.572 -23.433 1.00 93.88 82 SER A O 1
ATOM 631 N N . PHE A 1 83 ? 3.299 -8.375 -22.433 1.00 89.75 83 PHE A N 1
ATOM 632 C CA . PHE A 1 83 ? 4.267 -8.441 -23.536 1.00 89.75 83 PHE A CA 1
ATOM 633 C C . PHE A 1 83 ? 5.171 -9.688 -23.505 1.00 89.75 83 PHE A C 1
ATOM 635 O O . PHE A 1 83 ? 6.042 -9.830 -24.360 1.00 89.75 83 PHE A O 1
ATOM 642 N N . GLY A 1 84 ? 4.998 -10.587 -22.529 1.00 94.75 84 GLY A N 1
ATOM 643 C CA . GLY A 1 84 ? 5.880 -11.745 -22.329 1.00 94.75 84 GLY A CA 1
ATOM 644 C C . GLY A 1 84 ? 7.157 -11.433 -21.535 1.00 94.75 84 GLY A C 1
ATOM 645 O O . GLY A 1 84 ? 7.987 -12.313 -21.335 1.00 94.75 84 GLY A O 1
ATOM 646 N N . PHE A 1 85 ? 7.304 -10.197 -21.054 1.00 94.25 85 PHE A N 1
ATOM 647 C CA . PHE A 1 85 ? 8.342 -9.752 -20.123 1.00 94.25 85 PHE A CA 1
ATOM 648 C C . PHE A 1 85 ? 7.767 -8.668 -19.188 1.00 94.25 85 PHE A C 1
ATOM 650 O O . PHE A 1 85 ? 6.794 -8.009 -19.570 1.00 94.25 85 PHE A O 1
ATOM 657 N N . PRO A 1 86 ? 8.312 -8.491 -17.966 1.00 95.25 86 PRO A N 1
ATOM 658 C CA . PRO A 1 86 ? 7.826 -7.487 -17.021 1.00 95.25 86 PRO A CA 1
ATOM 659 C C . PRO A 1 86 ? 8.114 -6.062 -17.509 1.00 95.25 86 PRO A C 1
ATOM 661 O O . PRO A 1 86 ? 9.241 -5.743 -17.886 1.00 95.25 86 PRO A O 1
ATOM 664 N N . VAL A 1 87 ? 7.103 -5.196 -17.451 1.00 94.69 87 VAL A N 1
ATOM 665 C CA . VAL A 1 87 ? 7.200 -3.765 -17.765 1.00 94.69 87 VAL A CA 1
ATOM 666 C C . VAL A 1 87 ? 6.580 -2.949 -16.638 1.00 94.69 87 VAL A C 1
ATOM 668 O O . VAL A 1 87 ? 5.390 -3.086 -16.355 1.00 94.69 87 VAL A O 1
ATOM 671 N N . ASP A 1 88 ? 7.355 -2.061 -16.018 1.00 95.50 88 ASP A N 1
ATOM 672 C CA . ASP A 1 88 ? 6.833 -1.146 -15.004 1.00 95.50 88 ASP A CA 1
ATOM 673 C C . ASP A 1 88 ? 6.070 0.008 -15.658 1.00 95.50 88 ASP A C 1
ATOM 675 O O . ASP A 1 88 ? 6.633 0.887 -16.306 1.00 95.50 88 ASP A O 1
ATOM 679 N N . MET A 1 89 ? 4.756 0.022 -15.450 1.00 94.50 89 MET A N 1
ATOM 680 C CA . MET A 1 89 ? 3.831 1.046 -15.950 1.00 94.50 89 MET A CA 1
ATOM 681 C C . MET A 1 89 ? 3.662 2.205 -14.951 1.00 94.50 89 MET A C 1
ATOM 683 O O . MET A 1 89 ? 2.724 2.998 -15.048 1.00 94.50 89 MET A O 1
ATOM 687 N N . GLY A 1 90 ? 4.531 2.269 -13.942 1.00 94.06 90 GLY A N 1
ATOM 688 C CA . GLY A 1 90 ? 4.432 3.169 -12.803 1.00 94.06 90 GLY A CA 1
ATOM 689 C C . GLY A 1 90 ? 5.792 3.431 -12.158 1.00 94.06 90 GLY A C 1
ATOM 690 O O . GLY A 1 90 ? 6.772 3.694 -12.847 1.00 94.06 90 GLY A O 1
ATOM 691 N N . ALA A 1 91 ? 5.862 3.406 -10.829 1.00 91.56 91 ALA A N 1
ATOM 692 C CA . ALA A 1 91 ? 7.121 3.566 -10.111 1.00 91.56 91 ALA A CA 1
ATOM 693 C C . ALA A 1 91 ? 8.083 2.410 -10.438 1.00 91.56 91 ALA A C 1
ATOM 695 O O . ALA A 1 91 ? 7.786 1.266 -10.111 1.00 91.56 91 ALA A O 1
ATOM 696 N N . ALA A 1 92 ? 9.221 2.742 -11.052 1.00 89.81 92 ALA A N 1
ATOM 697 C CA . ALA A 1 92 ? 10.261 1.790 -11.461 1.00 89.81 92 ALA A CA 1
ATOM 698 C C . ALA A 1 92 ? 11.479 1.764 -10.513 1.00 89.81 92 ALA A C 1
ATOM 700 O O . ALA A 1 92 ? 12.310 0.866 -10.579 1.00 89.81 92 ALA A O 1
ATOM 701 N N . TYR A 1 93 ? 11.601 2.756 -9.623 1.00 89.25 93 TYR A N 1
ATOM 702 C CA . TYR A 1 93 ? 12.708 2.870 -8.672 1.00 89.25 93 TYR A CA 1
ATOM 703 C C . TYR A 1 93 ? 12.209 3.329 -7.303 1.00 89.25 93 TYR A C 1
ATOM 705 O O . TYR A 1 93 ? 11.245 4.092 -7.201 1.00 89.25 93 TYR A O 1
ATOM 713 N N . TYR A 1 94 ? 12.906 2.901 -6.253 1.00 86.75 94 TYR A N 1
ATOM 714 C CA . TYR A 1 94 ? 12.704 3.360 -4.884 1.00 86.75 94 TYR A CA 1
ATOM 715 C C . TYR A 1 94 ? 14.052 3.598 -4.198 1.00 86.75 94 TYR A C 1
ATOM 717 O O . TYR A 1 94 ? 15.062 2.981 -4.533 1.00 86.75 94 TYR A O 1
ATOM 725 N N . ALA A 1 95 ? 14.057 4.504 -3.225 1.00 88.81 95 ALA A N 1
ATOM 726 C CA . ALA A 1 95 ? 15.176 4.741 -2.327 1.00 88.81 95 ALA A CA 1
ATOM 727 C C . ALA A 1 95 ? 14.635 4.763 -0.898 1.00 88.81 95 ALA A C 1
ATOM 729 O O . ALA A 1 95 ? 13.591 5.366 -0.640 1.00 88.81 95 ALA A O 1
ATOM 730 N N . LEU A 1 96 ? 15.321 4.076 0.010 1.00 87.44 96 LEU A N 1
ATOM 731 C CA . LEU A 1 96 ? 14.956 4.043 1.419 1.00 87.44 96 LEU A CA 1
ATOM 732 C C . LEU A 1 96 ? 15.820 5.033 2.190 1.00 87.44 96 LEU A C 1
ATOM 734 O O . LEU A 1 96 ? 17.026 5.120 1.963 1.00 87.44 96 LEU A O 1
ATOM 738 N N . PHE A 1 97 ? 15.185 5.755 3.103 1.00 90.50 97 PHE A N 1
ATOM 739 C CA . PHE A 1 97 ? 15.830 6.686 4.016 1.00 90.50 97 PHE A CA 1
ATOM 740 C C . PHE A 1 97 ? 15.435 6.316 5.443 1.00 90.50 97 PHE A C 1
ATOM 742 O O . PHE A 1 97 ? 14.323 5.830 5.672 1.00 90.50 97 PHE A O 1
ATOM 749 N N . ASP A 1 98 ? 16.357 6.492 6.383 1.00 90.88 98 ASP A N 1
ATOM 750 C CA . ASP A 1 98 ? 16.074 6.330 7.803 1.00 90.88 98 ASP A CA 1
ATOM 751 C C . ASP A 1 98 ? 15.236 7.506 8.346 1.00 90.88 98 ASP A C 1
ATOM 753 O O . ASP A 1 98 ? 14.863 8.430 7.617 1.00 90.88 98 ASP A O 1
ATOM 757 N N . GLY A 1 99 ? 14.900 7.461 9.639 1.00 89.31 99 GLY A N 1
ATOM 758 C CA . GLY A 1 99 ? 14.118 8.517 10.293 1.00 89.31 99 GLY A CA 1
ATOM 759 C C . GLY A 1 99 ? 14.832 9.871 10.377 1.00 89.31 99 GLY A C 1
ATOM 760 O O . GLY A 1 99 ? 14.164 10.891 10.533 1.00 89.31 99 GLY A O 1
ATOM 761 N N . ASP A 1 100 ? 16.157 9.879 10.232 1.00 94.06 100 ASP A N 1
ATOM 762 C CA . ASP A 1 100 ? 17.001 11.074 10.236 1.00 94.06 100 ASP A CA 1
ATOM 763 C C . ASP A 1 100 ? 17.237 11.614 8.809 1.00 94.06 100 ASP A C 1
ATOM 765 O O . ASP A 1 100 ? 17.807 12.690 8.628 1.00 94.06 100 ASP A O 1
ATOM 769 N N . GLY A 1 101 ? 16.759 10.897 7.786 1.00 91.69 101 GLY A N 1
ATOM 770 C CA . GLY A 1 101 ? 16.875 11.259 6.378 1.00 91.69 101 GLY A CA 1
ATOM 771 C C . GLY A 1 101 ? 18.157 10.774 5.697 1.00 91.69 101 GLY A C 1
ATOM 772 O O . GLY A 1 101 ? 18.400 11.155 4.550 1.00 91.69 101 GLY A O 1
ATOM 773 N N . HIS A 1 102 ? 18.975 9.933 6.336 1.00 93.12 102 HIS A N 1
ATOM 774 C CA . HIS A 1 102 ? 20.116 9.308 5.668 1.00 93.12 102 HIS A CA 1
ATOM 775 C C . HIS A 1 102 ? 19.651 8.147 4.796 1.00 93.12 102 HIS A C 1
ATOM 777 O O . HIS A 1 102 ? 18.771 7.373 5.169 1.00 93.12 102 HIS A O 1
ATOM 783 N N . GLN A 1 103 ? 20.259 8.005 3.619 1.00 90.12 103 GLN A N 1
ATOM 784 C CA . GLN A 1 103 ? 19.941 6.896 2.731 1.00 90.12 103 GLN A CA 1
ATOM 785 C C . GLN A 1 103 ? 20.337 5.569 3.385 1.00 90.12 103 GLN A C 1
ATOM 787 O O . GLN A 1 103 ? 21.481 5.382 3.802 1.00 90.12 103 GLN A O 1
ATOM 792 N N . VAL A 1 104 ? 19.392 4.633 3.435 1.00 92.06 104 VAL A N 1
ATOM 793 C CA . VAL A 1 104 ? 19.639 3.281 3.929 1.00 92.06 104 VAL A CA 1
ATOM 794 C C . VAL A 1 104 ? 20.567 2.561 2.940 1.00 92.06 104 VAL A C 1
ATOM 796 O O . VAL A 1 104 ? 20.265 2.533 1.742 1.00 92.06 104 VAL A O 1
ATOM 799 N N . PRO A 1 105 ? 21.680 1.963 3.407 1.00 89.19 105 PRO A N 1
ATOM 800 C CA . PRO A 1 105 ? 22.582 1.192 2.558 1.00 89.19 105 PRO A CA 1
ATOM 801 C C . PRO A 1 105 ? 21.864 0.057 1.820 1.00 89.19 105 PRO A C 1
ATOM 803 O O . PRO A 1 105 ? 21.081 -0.685 2.415 1.00 89.19 105 PRO A O 1
ATOM 806 N N . GLN A 1 106 ? 22.154 -0.103 0.526 1.00 81.25 106 GLN A N 1
ATOM 807 C CA . GLN A 1 106 ? 21.479 -1.085 -0.337 1.00 81.25 106 GLN A CA 1
ATOM 808 C C . GLN A 1 106 ? 21.641 -2.530 0.148 1.00 81.25 106 GLN A C 1
ATOM 810 O O . GLN A 1 106 ? 20.708 -3.321 0.051 1.00 81.25 106 GLN A O 1
ATOM 815 N N . ASP A 1 107 ? 22.782 -2.875 0.745 1.00 84.31 107 ASP A N 1
ATOM 816 C CA . ASP A 1 107 ? 23.018 -4.222 1.267 1.00 84.31 107 ASP A CA 1
ATOM 817 C C . ASP A 1 107 ? 22.064 -4.573 2.424 1.00 84.31 107 ASP A C 1
ATOM 819 O O . ASP A 1 107 ? 21.708 -5.737 2.613 1.00 84.31 107 ASP A O 1
ATOM 823 N N . LEU A 1 108 ? 21.626 -3.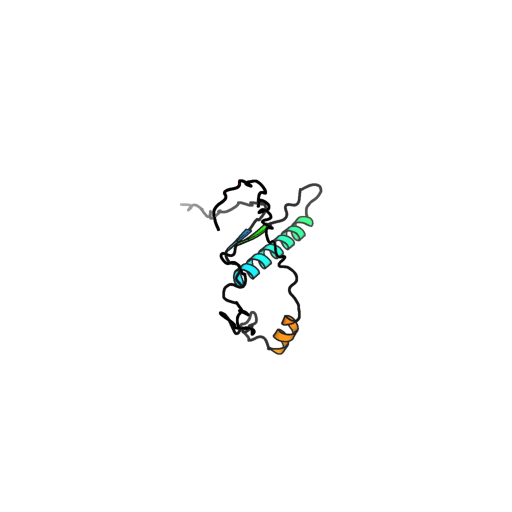573 3.194 1.00 80.94 108 LEU A N 1
ATOM 824 C CA . LEU A 1 108 ? 20.626 -3.737 4.243 1.00 80.94 108 LEU A CA 1
ATOM 825 C C . LEU A 1 108 ? 19.221 -3.868 3.647 1.00 80.94 108 LEU A C 1
ATOM 827 O O . LEU A 1 108 ? 18.447 -4.714 4.097 1.00 80.94 108 LEU A O 1
ATOM 831 N N . VAL A 1 109 ? 18.917 -3.095 2.601 1.00 78.31 109 VAL A N 1
ATOM 832 C CA . VAL A 1 109 ? 17.650 -3.191 1.859 1.00 78.31 109 VAL A CA 1
ATOM 833 C C . VAL A 1 109 ? 17.473 -4.585 1.259 1.00 78.31 109 VAL A C 1
ATOM 835 O O . VAL A 1 109 ? 16.425 -5.200 1.441 1.00 78.31 109 VAL A O 1
ATOM 838 N N . GLU A 1 110 ? 18.507 -5.128 0.616 1.00 78.62 110 GLU A N 1
ATOM 839 C CA . GLU A 1 110 ? 18.482 -6.472 0.028 1.00 78.62 110 GLU A CA 1
ATOM 840 C C . GLU A 1 110 ? 18.335 -7.580 1.078 1.00 78.62 110 GLU A C 1
ATOM 842 O O . GLU A 1 110 ? 17.652 -8.578 0.840 1.00 78.62 110 GLU A O 1
ATOM 847 N N . LYS A 1 111 ? 18.957 -7.426 2.254 1.00 77.25 111 LYS A N 1
ATOM 848 C CA . LYS A 1 111 ? 18.818 -8.389 3.360 1.00 77.25 111 LYS A CA 1
ATOM 849 C C . LYS A 1 111 ? 17.391 -8.415 3.910 1.00 77.25 111 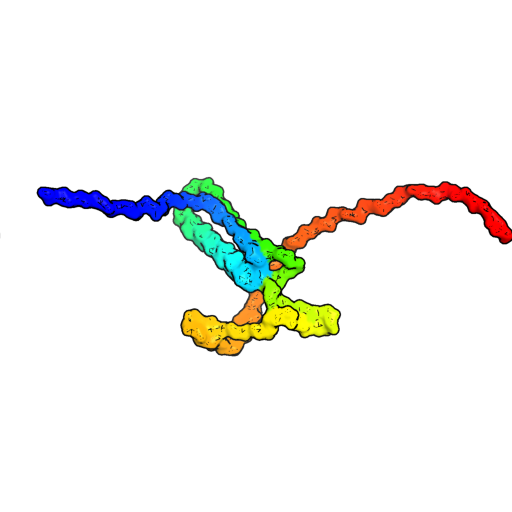LYS A C 1
ATOM 851 O O . LYS A 1 111 ? 16.875 -9.498 4.168 1.00 77.25 111 LYS A O 1
ATOM 856 N N . VAL A 1 112 ? 16.756 -7.251 4.073 1.00 72.69 112 VAL A N 1
ATOM 857 C CA . VAL A 1 112 ? 15.386 -7.133 4.607 1.00 72.69 112 VAL A CA 1
ATOM 858 C C . VAL A 1 112 ? 14.332 -7.492 3.558 1.00 72.69 112 VAL A C 1
ATOM 860 O O . VAL A 1 112 ? 13.341 -8.125 3.897 1.00 72.69 112 VAL A O 1
ATOM 863 N N . GLY A 1 113 ? 14.551 -7.161 2.282 1.00 63.16 113 GLY A N 1
ATOM 864 C CA . GLY A 1 113 ? 13.621 -7.466 1.186 1.00 63.16 113 GLY A CA 1
ATOM 865 C C . GLY A 1 113 ? 13.405 -8.962 0.926 1.00 63.16 113 GLY A C 1
ATOM 866 O O . GLY A 1 113 ? 12.454 -9.329 0.248 1.00 63.16 113 GLY A O 1
ATOM 867 N N . LYS A 1 114 ? 14.253 -9.831 1.490 1.00 58.62 114 LYS A N 1
ATOM 868 C CA . LYS A 1 114 ? 14.060 -11.291 1.494 1.00 58.62 114 LYS A CA 1
ATOM 869 C C . LYS A 1 114 ? 13.050 -11.771 2.540 1.00 58.62 114 LYS A C 1
ATOM 871 O O . LYS A 1 114 ? 12.712 -12.950 2.549 1.00 58.62 114 LYS A O 1
ATOM 876 N N . VAL A 1 115 ? 12.603 -10.896 3.441 1.00 53.50 115 VAL A N 1
ATOM 877 C CA . VAL A 1 115 ? 11.556 -11.211 4.414 1.00 53.50 115 VAL A CA 1
ATOM 878 C C . VAL A 1 115 ? 10.212 -11.046 3.708 1.00 53.50 115 VAL A C 1
ATOM 880 O O . VAL A 1 115 ? 9.748 -9.929 3.487 1.00 53.50 115 VAL A O 1
ATOM 883 N N . GLU A 1 116 ? 9.619 -12.165 3.294 1.00 54.31 116 GLU A N 1
ATOM 884 C CA . GLU A 1 116 ? 8.308 -12.180 2.644 1.00 54.31 116 GLU A CA 1
ATOM 885 C C . GLU A 1 116 ? 7.223 -11.611 3.572 1.00 54.31 116 GLU A C 1
ATOM 887 O O . GLU A 1 116 ? 7.158 -11.912 4.766 1.00 54.31 116 GLU A O 1
ATOM 892 N N . PHE A 1 117 ? 6.350 -10.777 3.006 1.00 48.28 117 PHE A N 1
ATOM 893 C CA . PHE A 1 117 ? 5.148 -10.303 3.680 1.00 48.28 117 PHE A CA 1
ATOM 894 C C . PHE A 1 117 ? 4.049 -11.363 3.551 1.00 48.28 117 PHE A C 1
ATOM 896 O O . PHE A 1 117 ? 3.358 -11.431 2.536 1.00 48.28 117 PHE A O 1
ATOM 903 N N . GLU A 1 118 ? 3.846 -12.169 4.591 1.00 44.47 118 GLU A N 1
ATOM 904 C CA . GLU A 1 118 ? 2.634 -12.979 4.713 1.00 44.47 118 GLU A CA 1
ATOM 905 C C . GLU A 1 118 ? 1.447 -12.086 5.106 1.00 44.47 118 GLU A C 1
ATOM 907 O O . GLU A 1 118 ? 1.439 -11.456 6.166 1.00 44.47 118 GLU A O 1
ATOM 912 N N . GLY A 1 119 ? 0.408 -12.057 4.268 1.00 44.97 119 GLY A N 1
ATOM 913 C CA . GLY A 1 119 ? -0.915 -11.598 4.692 1.00 44.97 119 GLY A CA 1
ATOM 914 C C . GLY A 1 119 ? -1.522 -10.453 3.890 1.00 44.97 119 GLY A C 1
ATOM 915 O O . GLY A 1 119 ? -1.810 -9.396 4.442 1.00 44.97 119 GLY A O 1
ATOM 916 N N . LEU A 1 120 ? -1.861 -10.713 2.631 1.00 40.53 120 LEU A N 1
ATOM 917 C CA . LEU A 1 120 ? -3.044 -10.129 1.996 1.00 40.53 120 LEU A CA 1
ATOM 918 C C . LEU A 1 120 ? -3.789 -11.279 1.316 1.00 40.53 120 LEU A C 1
ATOM 920 O O . LEU A 1 120 ? -3.541 -11.610 0.164 1.00 40.53 120 LEU A O 1
ATOM 924 N N . GLY A 1 121 ? -4.637 -11.953 2.098 1.00 37.31 121 GLY A N 1
ATOM 925 C CA . GLY A 1 121 ? -5.523 -12.996 1.598 1.00 37.31 121 GLY A CA 1
ATOM 926 C C . GLY A 1 121 ? -6.499 -12.409 0.585 1.00 37.31 121 GLY A C 1
ATOM 927 O O . GLY A 1 121 ? -7.204 -11.441 0.871 1.00 37.31 121 GLY A O 1
ATOM 928 N N . GLU A 1 122 ? -6.503 -13.002 -0.598 1.00 43.91 122 GLU A N 1
ATOM 929 C CA . GLU A 1 122 ? -7.392 -12.705 -1.708 1.00 43.91 122 GLU A CA 1
ATOM 930 C C . GLU A 1 122 ? -8.822 -13.134 -1.344 1.00 43.91 122 GLU A C 1
ATOM 932 O O . GLU A 1 122 ? -9.183 -14.305 -1.423 1.00 43.91 122 GLU A O 1
ATOM 937 N N . LEU A 1 123 ? -9.649 -12.188 -0.890 1.00 39.69 123 LEU A N 1
ATOM 938 C CA . LEU A 1 123 ? -11.096 -12.386 -0.808 1.00 39.69 123 LEU A CA 1
ATOM 939 C C . LEU A 1 123 ? -11.695 -12.043 -2.170 1.00 39.69 123 LEU A C 1
ATOM 941 O O . LEU A 1 123 ? -12.155 -10.930 -2.408 1.00 39.69 123 LEU A O 1
ATOM 945 N N . ARG A 1 124 ? -11.650 -13.019 -3.076 1.00 40.22 124 ARG A N 1
ATOM 946 C CA . ARG A 1 124 ? -12.422 -13.005 -4.316 1.00 40.22 124 ARG A CA 1
ATOM 947 C C . ARG A 1 124 ? -13.825 -13.512 -3.978 1.00 40.22 124 ARG A C 1
ATOM 949 O O . ARG A 1 124 ? -13.968 -14.649 -3.527 1.00 40.22 124 ARG A O 1
ATOM 956 N N . SER A 1 125 ? -14.851 -12.678 -4.143 1.00 41.38 125 SER A N 1
ATOM 957 C CA . SER A 1 125 ? -16.228 -13.171 -4.198 1.00 41.38 125 SER A CA 1
ATOM 958 C C . SER A 1 125 ? -16.318 -14.127 -5.385 1.00 41.38 125 SER A C 1
ATOM 960 O O . SER A 1 125 ? -15.994 -13.765 -6.517 1.00 41.38 125 SER A O 1
ATOM 962 N N . LYS A 1 126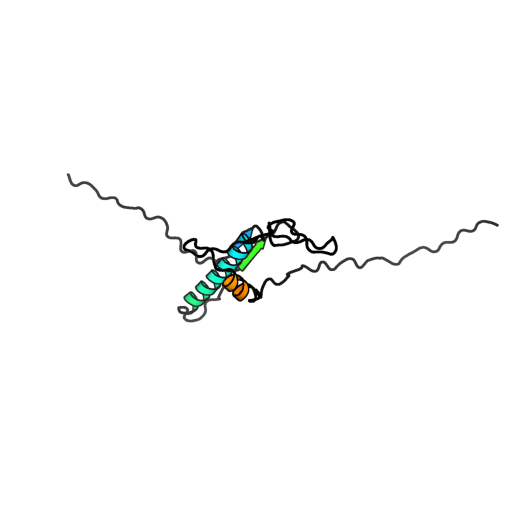 ? -16.654 -15.387 -5.109 1.00 37.94 126 LYS A N 1
ATOM 963 C CA . LYS A 1 126 ? -17.091 -16.320 -6.139 1.00 37.94 126 LYS A CA 1
ATOM 964 C C . LYS A 1 126 ? -18.489 -15.885 -6.558 1.00 37.94 126 LYS A C 1
ATOM 966 O O . LYS A 1 126 ? -19.433 -16.135 -5.817 1.00 37.94 126 LYS A O 1
ATOM 971 N N . ASP A 1 127 ? -18.599 -15.259 -7.717 1.00 42.31 127 ASP A N 1
ATOM 972 C CA . ASP A 1 127 ? -19.872 -15.215 -8.422 1.00 42.31 127 ASP A CA 1
ATOM 973 C C . ASP A 1 127 ? -19.962 -16.534 -9.210 1.00 42.31 127 ASP A C 1
ATOM 975 O O . ASP A 1 127 ? -19.412 -16.674 -10.302 1.00 42.31 127 ASP A O 1
ATOM 979 N N . GLU A 1 128 ? -20.535 -17.555 -8.569 1.00 50.97 128 GLU A N 1
ATOM 980 C CA . GLU A 1 128 ? -21.101 -18.727 -9.240 1.00 50.97 128 GLU A CA 1
ATOM 981 C C . GLU A 1 128 ? -22.561 -18.379 -9.543 1.00 50.97 128 GLU A C 1
ATOM 983 O O . GLU A 1 128 ? -23.314 -18.160 -8.603 1.00 50.97 128 GLU A O 1
ATOM 988 N N . GLU A 1 129 ? -22.924 -18.272 -10.825 1.00 45.50 129 GLU A N 1
ATOM 989 C CA . GLU A 1 129 ? -24.221 -18.665 -11.405 1.00 45.50 129 GLU A CA 1
ATOM 990 C C . GLU A 1 129 ? -24.262 -18.231 -12.881 1.00 45.50 129 GLU A C 1
ATOM 992 O O . GLU A 1 129 ? -24.446 -17.063 -13.191 1.00 45.50 129 GLU A O 1
ATOM 997 N N . ASP A 1 130 ? -24.048 -19.189 -13.784 1.00 41.41 130 ASP A N 1
ATOM 998 C CA . ASP A 1 130 ? -24.666 -19.218 -15.117 1.00 41.41 130 ASP A CA 1
ATOM 999 C C . ASP A 1 130 ? -24.679 -20.688 -15.584 1.00 41.41 130 ASP A C 1
ATOM 1001 O O . ASP A 1 130 ? -24.066 -21.089 -16.575 1.00 41.41 130 ASP A O 1
ATOM 1005 N N . GLU A 1 131 ? -25.363 -21.538 -14.809 1.00 46.66 131 GLU A N 1
ATOM 1006 C CA . GLU A 1 131 ? -25.914 -22.786 -15.336 1.00 46.66 131 GLU A CA 1
ATOM 1007 C C . GLU A 1 131 ? -27.335 -22.507 -15.827 1.00 46.66 131 GLU A C 1
ATOM 1009 O O . GLU A 1 131 ? -28.228 -22.187 -15.044 1.00 46.66 131 GLU A O 1
ATOM 1014 N N . GLY A 1 132 ? -27.551 -22.622 -17.137 1.00 36.84 132 GLY A N 1
ATOM 1015 C CA . GLY A 1 132 ? -28.885 -22.442 -17.699 1.00 36.84 132 GLY A CA 1
ATOM 1016 C C . GLY A 1 132 ? -28.981 -22.452 -19.220 1.00 36.84 132 GLY A C 1
ATOM 1017 O O . GLY A 1 132 ? -29.860 -21.786 -19.760 1.00 36.84 132 GLY A O 1
ATOM 1018 N N . LEU A 1 133 ? -28.123 -23.182 -19.944 1.00 41.94 133 LEU A N 1
ATOM 1019 C CA . LEU A 1 133 ? -28.433 -23.509 -21.341 1.00 41.94 133 LEU A CA 1
ATOM 1020 C C . LEU A 1 133 ? -29.481 -24.621 -21.346 1.00 41.94 133 LEU A C 1
ATOM 1022 O O . LEU A 1 133 ? -29.167 -25.806 -21.267 1.00 41.94 133 LEU A O 1
ATOM 1026 N N . GLY A 1 134 ? -30.742 -24.193 -21.382 1.00 38.78 134 GLY A N 1
ATOM 1027 C CA . GLY A 1 134 ? -31.898 -25.061 -21.507 1.00 38.78 134 GLY A CA 1
ATOM 1028 C C . GLY A 1 134 ? -31.839 -25.901 -22.780 1.00 38.78 134 GLY A C 1
ATOM 1029 O O . GLY A 1 134 ? -31.870 -25.384 -23.896 1.00 38.78 134 GLY A O 1
ATOM 1030 N N . GLU A 1 135 ? -31.846 -27.218 -22.596 1.00 45.81 135 GLU A N 1
ATOM 1031 C CA . GLU A 1 135 ? -32.589 -28.099 -23.487 1.00 45.81 135 GLU A CA 1
ATOM 1032 C C . GLU A 1 135 ? -34.055 -27.641 -23.500 1.00 45.81 135 GLU A C 1
ATOM 1034 O O . GLU A 1 135 ? -34.667 -27.543 -22.437 1.00 45.81 135 GLU A O 1
ATOM 1039 N N . LEU A 1 136 ? -34.611 -27.357 -24.686 1.00 43.34 136 LEU A N 1
ATOM 1040 C CA . LEU A 1 136 ? -35.913 -27.861 -25.159 1.00 43.34 136 LEU A CA 1
ATOM 1041 C C . LEU A 1 136 ? -36.340 -27.209 -26.493 1.00 43.34 136 LEU A C 1
ATOM 1043 O O . LEU A 1 136 ? -36.556 -26.004 -26.558 1.00 43.34 136 LEU A O 1
ATOM 1047 N N . ARG A 1 137 ? -36.625 -28.094 -27.470 1.00 34.72 137 ARG A N 1
ATOM 1048 C CA . ARG A 1 137 ? -37.447 -27.949 -28.702 1.00 34.72 137 ARG A CA 1
ATOM 1049 C C . ARG A 1 137 ? -36.897 -27.041 -29.820 1.00 34.72 137 ARG A C 1
ATOM 1051 O O . ARG A 1 137 ? -36.405 -25.962 -29.555 1.00 34.72 137 ARG A O 1
ATOM 1058 N N . SER A 1 138 ? -36.962 -27.417 -31.100 1.00 43.06 138 SER A N 1
ATOM 1059 C CA . SER A 1 138 ? -37.958 -28.243 -31.806 1.00 43.06 138 SER A CA 1
ATOM 1060 C C . SER A 1 138 ? -37.337 -29.124 -32.907 1.00 43.06 138 SER A C 1
ATOM 1062 O O . SER A 1 138 ? -36.490 -28.686 -33.679 1.00 43.06 138 SER A O 1
ATOM 1064 N N . LYS A 1 139 ? -37.808 -30.375 -32.986 1.00 48.53 139 LYS A N 1
ATOM 1065 C CA . LYS A 1 139 ? -37.936 -31.114 -34.248 1.00 48.53 139 LYS A CA 1
ATOM 1066 C C . LYS A 1 139 ? -39.295 -30.733 -34.817 1.00 48.53 139 LYS A C 1
ATOM 1068 O O . LYS A 1 139 ? -40.248 -30.903 -34.070 1.00 48.53 139 LYS A O 1
ATOM 1073 N N . ASP A 1 140 ? -39.315 -30.258 -36.053 1.00 47.78 140 ASP A N 1
ATOM 1074 C CA . ASP A 1 140 ? -40.382 -30.333 -37.066 1.00 47.78 140 ASP A CA 1
ATOM 1075 C C . ASP A 1 140 ? -39.634 -29.988 -38.378 1.00 47.78 140 ASP A C 1
ATOM 1077 O O . ASP A 1 140 ? -39.017 -28.928 -38.465 1.00 47.78 140 ASP A O 1
ATOM 1081 N N . GLU A 1 141 ? -39.196 -30.987 -39.152 1.00 55.12 141 GLU A N 1
ATOM 1082 C CA . GLU A 1 141 ? -39.808 -31.378 -40.437 1.00 55.12 141 GLU A CA 1
ATOM 1083 C C . GLU A 1 141 ? -40.226 -30.185 -41.307 1.00 55.12 141 GLU A C 1
ATOM 1085 O O . GLU A 1 141 ? -41.234 -29.553 -41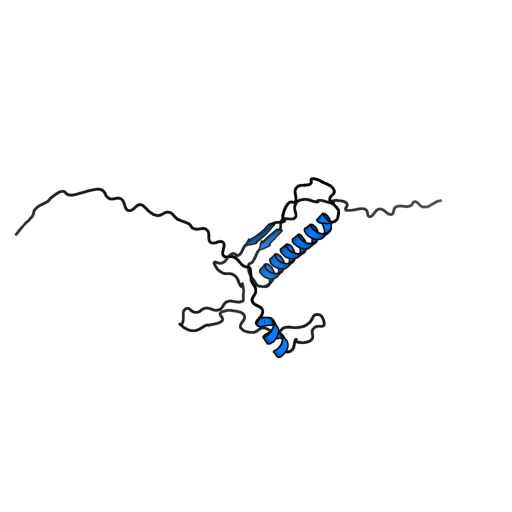.030 1.00 55.12 141 GLU A O 1
ATOM 1090 N N . GLU A 1 142 ? -39.479 -29.944 -42.389 1.00 53.03 142 GLU A N 1
ATOM 1091 C CA . GLU A 1 142 ? -40.050 -29.561 -43.683 1.00 53.03 142 GLU A CA 1
ATOM 1092 C C . GLU A 1 142 ? -39.091 -29.998 -44.807 1.00 53.03 142 GLU A C 1
ATOM 1094 O O . GLU A 1 142 ? -37.889 -29.716 -44.788 1.00 53.03 142 GLU A O 1
ATOM 1099 N N . ASP A 1 143 ? -39.662 -30.784 -45.721 1.00 49.47 143 ASP A N 1
ATOM 1100 C CA . ASP A 1 143 ? -39.161 -31.176 -47.036 1.00 49.47 143 ASP A CA 1
ATOM 1101 C C . ASP A 1 143 ? -38.731 -29.963 -47.882 1.00 49.47 143 ASP A C 1
ATOM 1103 O O . ASP A 1 143 ? -39.235 -28.867 -47.670 1.00 49.47 143 ASP A O 1
ATOM 1107 N N . GLU A 1 144 ? -37.856 -30.180 -48.878 1.00 48.09 144 GLU A N 1
ATOM 1108 C CA . GLU A 1 144 ? -38.026 -29.742 -50.286 1.00 48.09 144 GLU A CA 1
ATOM 1109 C C . GLU A 1 144 ? -36.764 -30.075 -51.127 1.00 48.09 144 GLU A C 1
ATOM 1111 O O . GLU A 1 144 ? -35.669 -29.627 -50.801 1.00 48.09 144 GLU A O 1
ATOM 1116 N N . GLY A 1 145 ? -36.962 -30.859 -52.206 1.00 43.78 145 GLY A N 1
ATOM 1117 C CA . GLY A 1 145 ? -36.220 -30.939 -53.494 1.00 43.78 145 GLY A CA 1
ATOM 1118 C C . GLY A 1 145 ? -34.677 -30.971 -53.503 1.00 43.78 145 GLY A C 1
ATOM 1119 O O . GLY A 1 145 ? -34.017 -30.076 -52.996 1.00 43.78 145 GLY A O 1
ATOM 1120 N N . ILE A 1 146 ? -33.984 -31.892 -54.185 1.00 38.59 146 ILE A N 1
ATOM 1121 C CA . ILE A 1 146 ? -34.166 -32.511 -55.517 1.00 38.59 146 ILE A CA 1
ATOM 1122 C C . ILE A 1 146 ? -33.480 -33.883 -55.504 1.00 38.59 146 ILE A C 1
ATOM 1124 O O . ILE A 1 146 ? -32.381 -33.973 -54.911 1.00 38.59 146 ILE A O 1
#

Secondary structure (DSSP, 8-state):
--PPP----------------EEEE--BHHHHHHHHHHHHHHHHHHHHHTTS--S----PPPPEEEE-SSSSSBTT--EE-TTSS-EESS------B-TTSPBPPHHHHHHHHTS-------------------------------

Organism: Zingiber officinale (NCBI:txid94328)

pLDDT: mean 70.05, std 22.26, range [34.03, 97.06]

=== Feature glossary ===
The record interleaves many kinds of information about one protein. Here is each kind framed as the question it answers.

Q: What are the backbone torsion angles?
A: φ (phi) and ψ (psi) are the two rotatable backbone dihedrals per residue: φ is the C(i-1)–N–Cα–C torsion, ψ is the N–Cα–C–N(i+1) torsion, both in degrees on (−180°, 180°]. α-helical residues cluster near (−60°, −45°); β-strand residues near (−120°, +130°). A Ramachandran plot is simply a scatter of (φ, ψ) for every residue.

Q: What is the amino-acid chain?
A: This is the polypeptide sequence — one letter per residue, N-terminus first. Length ranges from a few dozen residues for small domains to over a thousand for large multi-domain proteins.

Q: How mobile is each atom in the crystal?
A: For experimental (PDB) structures, the B-factor (temperature factor) quantifies the positional spread of each atom in the crystal — a combination of thermal vibration and static disorder — in units of Å². High B-factors mark flexible loops or poorly resolved regions; low B-factors mark the rigid, well-ordered core.

Q: Are the domains correctly placed relative to each other?
A: Predicted Aligned Error (PAE) is an AlphaFold confidence matrix: entry (i, j) is the expected error in the position of residue j, in ångströms, when the prediction is superimposed on the true structure at residue i. Low PAE within a block of residues means that block is internally rigid and well-predicted; high PAE between two blocks means their relative placement is uncertain even if each block individually is confident.

Q: How confident is the AlphaFold model at each residue?
A: pLDDT is the predicted lDDT-Cα score: AlphaFold's confidence that the local environment of each residue (all inter-atomic distances within 15 Å) is correctly placed. It is a per-residue number between 0 and 100, with higher meaning more reliable.

Q: What family and function is it annotated with?
A: Functional annotations link the protein to curated databases. InterPro entries identify conserved domains and families by matching the sequence against member-database signatures (Pfam, PROSITE, CDD, …). Gene Ontology (GO) terms describe molecular function, biological process, and cellular component in a controlled vocabulary. CATH places the structure in a hierarchical fold classification (Class/Architecture/Topology/Homologous-superfamily). The organism is the source species.

Q: How big and how compact is the whole molecule?
A: Three whole-structure scalars: the radius of gyration (RMS distance of Cα from centroid, in Å), the count of Cα–Cα contacts (pairs closer than 8 Å and separated by more than four residues in sequence — i.e. tertiary, not local, contacts), and the bounding-box dimensions. Together they distinguish compact globular folds from extended fibres or disordered chains.

Q: What known structures does this most resemble?
A: The Foldseek neighbor list gives the closest experimentally determined structures in the PDB, ranked by structural alignment. TM-score near 1 means near-identical fold; near 0.3 means only rough topology match. This is how one finds what a novel AlphaFold prediction most resembles in the solved-structure universe.

Q: Which residues are buried vs exposed?
A: SASA measures how much of the protein is reachable by solvent. It is computed by rolling a water-sized probe over the atomic surface and summing the exposed area (Å²). Per-residue SASA distinguishes core (buried, low SASA) from surface (exposed, high SASA) residues; total SASA is a whole-molecule size measure.

Q: Which residues are in helices, strands, or loops?
A: Eight-state secondary structure (DSSP): H is the canonical α-helix, G the tighter 3₁₀-helix, I the wider π-helix; E/B are β-structure, T and S are turns and bends, and '-' is everything else. DSSP derives these from the pattern of main-chain N–H···O=C hydrogen bonds, not from the sequence.

Q: Where is each backbone atom in 3D?
A: Structure coordinates are given as an mmCIF _atom_site loop: one row per atom with element, residue name, chain id, sequence number, and x/y/z position in Å. Only the four main-chain atoms per residue are included here; side chains are omitted to keep the record compact.

Q: What if only a Cα trace is available?
A: Three-state secondary structure (P-SEA) collapses the eight DSSP classes into helix (a), strand (b), and coil (c). P-SEA assigns these from Cα geometry alone — distances and angles — without requiring backbone oxygens, so it works on any Cα trace.

Q: What do the rendered images show?
A: The six renders are orthographic views along the three Cartesian axes in both directions. Representation (cartoon, sticks, or surface) and color scheme (sequence-rainbow or by-chain) vary across proteins so the training set covers all the common visualization conventions.

Q: What does the local fold look like, residue by residue?
A: Foldseek's 3Di representation compresses backbone geometry into a per-residue letter drawn from a learned twenty-state alphabet. It captures the tertiary interaction pattern around each residue — which residues are packed against it in space, regardless of where they are in sequence.

Q: What do the diagnostic plots show?
A: The contact map is a binary N×N matrix image: pixel (i, j) is dark where Cα_i and Cα_j are within 8 Å and |i−j|>4. Because the |i−j|>4 filter removes local helical contacts, off-diagonal stripes parallel to the main diagonal indicate parallel β-sheets; stripes perpendicular to it indicate antiparallel β-sheets. The Ramachandran plot scatters every residue's (φ, ψ) pair against the sterically allowed regions. The PAE heatmap renders the predicted-aligned-error matrix.